Protein AF-A0AAJ0PTE1-F1 (afdb_monomer)

Foldseek 3Di:
DDPVVVVVVVVVVVVVCVVQVKDKDWDFDPVCPPPHGWQIKIFMDGPNHTLDMDGGPDNDDDPVNVVVSVVD

Sequence (72 aa):
MSRDKNVEFLTKLHALLAEYGASIAWSCSPYSDTHGIYDEAMTIEVGNKEIARTESGCGWLDACQLKCIIGG

Structure (mmCIF, N/CA/C/O backbone):
data_AF-A0AAJ0PTE1-F1
#
_entry.id   AF-A0AAJ0PTE1-F1
#
loop_
_atom_site.group_PDB
_atom_site.id
_atom_site.type_symbol
_atom_site.label_atom_id
_atom_site.label_alt_id
_atom_site.label_comp_id
_atom_site.label_asym_id
_atom_site.label_entity_id
_atom_site.label_seq_id
_atom_site.pdbx_PDB_ins_code
_atom_site.Cartn_x
_atom_site.Cartn_y
_atom_site.Cartn_z
_atom_site.occupancy
_atom_site.B_iso_or_equiv
_atom_site.auth_seq_id
_atom_site.auth_comp_id
_atom_site.auth_asym_id
_atom_site.auth_atom_id
_atom_site.pdbx_PDB_model_num
ATOM 1 N N . MET A 1 1 ? 2.994 21.069 2.928 1.00 61.25 1 MET A N 1
ATOM 2 C CA . MET A 1 1 ? 1.782 20.670 3.684 1.00 61.25 1 MET A CA 1
ATOM 3 C C . MET A 1 1 ? 1.955 21.091 5.134 1.00 61.25 1 MET A C 1
ATOM 5 O O . MET A 1 1 ? 3.089 21.084 5.599 1.00 61.25 1 MET A O 1
ATOM 9 N N . SER A 1 2 ? 0.890 21.497 5.833 1.00 80.50 2 SER A N 1
ATOM 10 C CA . SER A 1 2 ? 0.986 21.743 7.279 1.00 80.50 2 SER A CA 1
ATOM 11 C C . SER A 1 2 ? 1.187 20.415 8.013 1.00 80.50 2 SER A C 1
ATOM 13 O O . SER A 1 2 ? 0.684 19.379 7.574 1.00 80.50 2 SER A O 1
ATOM 15 N N . ARG A 1 3 ? 1.925 20.442 9.126 1.00 84.81 3 ARG A N 1
ATOM 16 C CA . ARG A 1 3 ? 2.189 19.269 9.976 1.00 84.81 3 ARG A CA 1
ATOM 17 C C . ARG A 1 3 ? 0.900 18.530 10.355 1.00 84.81 3 ARG A C 1
ATOM 19 O O . ARG A 1 3 ? 0.877 17.304 10.327 1.00 84.81 3 ARG A O 1
ATOM 26 N N . ASP A 1 4 ? -0.170 19.277 10.606 1.00 91.88 4 ASP A N 1
ATOM 27 C CA . ASP A 1 4 ? -1.469 18.740 11.019 1.00 91.88 4 ASP A CA 1
ATOM 28 C C . ASP A 1 4 ? -2.096 17.835 9.953 1.00 91.88 4 ASP A C 1
ATOM 30 O O . ASP A 1 4 ? -2.600 16.763 10.278 1.00 91.88 4 ASP A O 1
ATOM 34 N N . LYS A 1 5 ? -1.975 18.196 8.666 1.00 92.69 5 LYS A N 1
ATOM 35 C CA . LYS A 1 5 ? -2.496 17.370 7.564 1.00 92.69 5 LYS A CA 1
ATOM 36 C C . LYS A 1 5 ? -1.749 16.044 7.425 1.00 92.69 5 LYS A C 1
ATOM 38 O O . LYS A 1 5 ? -2.365 15.033 7.102 1.00 92.69 5 LYS A O 1
ATOM 43 N N . ASN A 1 6 ? -0.441 16.031 7.686 1.00 93.75 6 ASN A N 1
ATOM 44 C CA . ASN A 1 6 ? 0.344 14.795 7.646 1.00 93.75 6 ASN A CA 1
ATOM 45 C C . ASN A 1 6 ? -0.053 13.857 8.794 1.00 93.75 6 A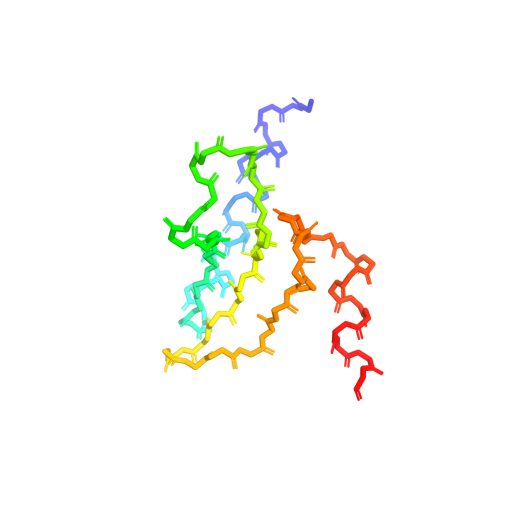SN A C 1
ATOM 47 O O . ASN A 1 6 ? -0.208 12.659 8.579 1.00 93.75 6 ASN A O 1
ATOM 51 N N . VAL A 1 7 ? -0.251 14.398 10.002 1.00 96.69 7 VAL A N 1
ATOM 52 C CA . VAL A 1 7 ? -0.669 13.611 11.174 1.00 96.69 7 VAL A CA 1
ATOM 53 C C . VAL A 1 7 ? -2.068 13.036 10.973 1.00 96.69 7 VAL A C 1
ATOM 55 O O . VAL A 1 7 ? -2.280 11.849 11.218 1.00 96.69 7 VAL A O 1
ATOM 58 N N . GLU A 1 8 ? -3.008 13.846 10.484 1.00 96.69 8 GLU A N 1
ATOM 59 C CA . GLU A 1 8 ? -4.368 13.398 10.180 1.00 96.69 8 GLU A CA 1
ATOM 60 C C . GLU A 1 8 ? -4.371 12.254 9.157 1.00 96.69 8 GLU A C 1
ATOM 62 O O . GLU A 1 8 ? -5.019 11.228 9.375 1.00 96.69 8 GLU A O 1
ATOM 67 N N . PHE A 1 9 ? -3.609 12.400 8.068 1.00 95.88 9 PHE A N 1
ATOM 68 C CA . PHE A 1 9 ? -3.493 11.374 7.035 1.00 95.88 9 PHE A CA 1
ATOM 69 C C . PHE A 1 9 ? -2.938 10.058 7.591 1.00 95.88 9 PHE A C 1
ATOM 71 O O . PHE A 1 9 ? -3.554 9.008 7.415 1.00 95.88 9 PHE A O 1
ATOM 78 N N . LEU A 1 10 ? -1.816 10.111 8.313 1.00 96.19 10 LEU A N 1
ATOM 79 C CA . LEU A 1 10 ? -1.182 8.918 8.881 1.00 96.19 10 LEU A CA 1
ATOM 80 C C . LEU A 1 10 ? -2.067 8.232 9.927 1.00 96.19 10 LEU A C 1
ATOM 82 O O . LEU A 1 10 ? -2.098 7.006 9.991 1.00 96.19 10 LEU A O 1
ATOM 86 N N . THR A 1 11 ? -2.825 9.005 10.707 1.00 97.75 11 THR A N 1
ATOM 87 C CA . THR A 1 11 ? -3.765 8.469 11.703 1.00 97.75 11 THR A CA 1
ATOM 88 C C . THR A 1 11 ? -4.889 7.688 11.028 1.00 97.75 11 THR A C 1
ATOM 90 O O . THR A 1 11 ? -5.197 6.567 11.432 1.00 97.75 11 THR A O 1
ATOM 93 N N . LYS A 1 12 ? -5.477 8.254 9.966 1.00 98.00 12 LYS A N 1
ATOM 94 C CA . LYS A 1 12 ? -6.523 7.591 9.176 1.00 98.00 12 LYS A CA 1
ATOM 95 C C . LYS A 1 12 ? -5.993 6.342 8.474 1.00 98.00 12 LYS A C 1
ATOM 97 O O . LYS A 1 12 ? -6.657 5.312 8.497 1.00 98.00 12 LYS A O 1
ATOM 102 N N . LEU A 1 13 ? -4.788 6.416 7.907 1.00 96.06 13 LEU A N 1
ATOM 103 C CA . LEU A 1 13 ? -4.145 5.274 7.260 1.00 96.06 13 LEU A CA 1
ATOM 104 C C . LEU A 1 13 ? -3.870 4.139 8.256 1.00 96.06 13 LEU A C 1
ATOM 106 O O . LEU A 1 13 ? -4.216 2.998 7.977 1.00 96.06 13 LEU A O 1
ATOM 110 N N . HIS A 1 14 ? -3.314 4.444 9.432 1.00 97.31 14 HIS A N 1
ATOM 111 C CA . HIS A 1 14 ? -3.080 3.451 10.485 1.00 97.31 14 HIS A CA 1
ATOM 112 C C . HIS A 1 14 ? -4.377 2.755 10.916 1.00 97.31 14 HIS A C 1
ATOM 114 O O . HIS A 1 14 ? -4.406 1.531 11.012 1.00 97.31 14 HIS A O 1
ATOM 120 N N . ALA A 1 15 ? -5.449 3.520 11.154 1.00 97.88 15 ALA A N 1
ATOM 121 C CA . ALA A 1 15 ? -6.740 2.957 11.542 1.00 97.88 15 ALA A CA 1
ATOM 122 C C . ALA A 1 15 ? -7.288 1.988 10.480 1.00 97.88 15 ALA A C 1
ATOM 124 O O . ALA A 1 15 ? -7.714 0.894 10.831 1.00 97.88 15 ALA A O 1
ATOM 12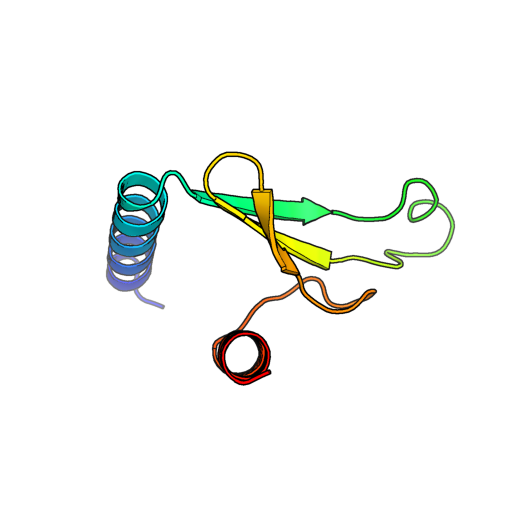5 N N . LEU A 1 16 ? -7.200 2.354 9.196 1.00 96.44 16 LEU A N 1
ATOM 126 C CA . LEU A 1 16 ? -7.617 1.495 8.084 1.00 96.44 16 LEU A CA 1
ATOM 127 C C . LEU A 1 16 ? -6.776 0.217 7.990 1.00 96.44 16 LEU A C 1
ATOM 129 O O . LEU A 1 16 ? -7.326 -0.874 7.885 1.00 96.44 16 LEU A O 1
ATOM 133 N N . LEU A 1 17 ? -5.447 0.331 8.053 1.00 95.94 17 LEU A N 1
ATOM 134 C CA . LEU A 1 17 ? -4.572 -0.843 8.003 1.00 95.94 17 LEU A CA 1
ATOM 135 C C . LEU A 1 17 ? -4.849 -1.793 9.176 1.00 95.94 17 LEU A C 1
ATOM 137 O O . LEU A 1 17 ? -4.903 -3.004 8.986 1.00 95.94 17 LEU A O 1
ATOM 141 N N . ALA A 1 18 ? -5.092 -1.253 10.372 1.00 96.31 18 ALA A N 1
ATOM 142 C CA . ALA A 1 18 ? -5.438 -2.049 11.543 1.00 96.31 18 ALA A CA 1
ATOM 143 C C . ALA A 1 18 ? -6.818 -2.722 11.421 1.00 96.31 18 ALA A C 1
ATOM 145 O O . ALA A 1 18 ? -6.938 -3.900 11.748 1.00 96.31 18 ALA A O 1
ATOM 146 N N . GLU A 1 19 ? -7.839 -2.007 10.936 1.00 96.88 19 GLU A N 1
ATOM 147 C CA . GLU A 1 19 ? -9.208 -2.522 10.764 1.00 96.88 19 GLU A CA 1
ATOM 148 C C . GLU A 1 19 ? -9.248 -3.760 9.861 1.00 96.88 19 GLU A C 1
ATOM 150 O O . GLU A 1 19 ? -9.903 -4.748 10.191 1.00 96.88 19 GLU A O 1
ATOM 155 N N . TYR A 1 20 ? -8.507 -3.726 8.750 1.00 95.94 20 TYR A N 1
ATOM 156 C CA . TYR A 1 20 ? -8.489 -4.814 7.771 1.00 95.94 20 TYR A CA 1
ATOM 157 C C . TYR A 1 20 ? -7.349 -5.81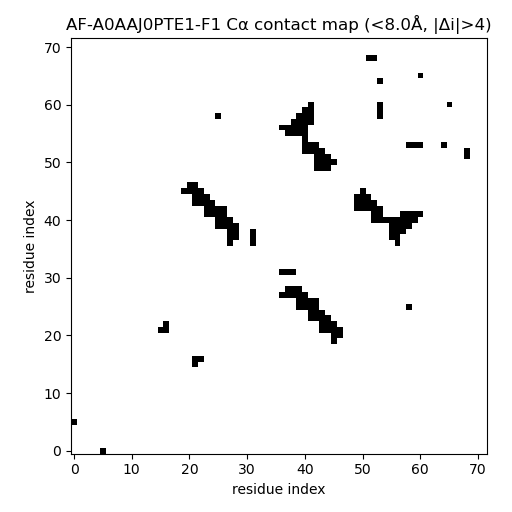5 7.985 1.00 95.94 20 TYR A C 1
ATOM 159 O O . TYR A 1 20 ? -7.264 -6.792 7.245 1.00 95.94 20 TYR A O 1
ATOM 167 N N . GLY A 1 21 ? -6.464 -5.606 8.967 1.00 95.31 21 GLY A N 1
ATOM 168 C CA . GLY A 1 21 ? -5.245 -6.410 9.104 1.00 95.31 21 GLY A CA 1
ATOM 169 C C . GLY A 1 21 ? -4.393 -6.364 7.830 1.00 95.31 21 GLY A C 1
ATOM 170 O O . GLY A 1 21 ? -3.954 -7.405 7.332 1.00 95.31 21 GLY A O 1
ATOM 171 N N . ALA A 1 22 ? -4.247 -5.161 7.273 1.00 96.38 22 ALA A N 1
ATOM 172 C CA . ALA A 1 22 ? -3.605 -4.905 5.997 1.00 96.38 22 ALA A CA 1
ATOM 173 C C . ALA A 1 22 ? -2.172 -4.375 6.156 1.00 96.38 22 ALA A C 1
ATOM 175 O O . ALA A 1 22 ? -1.845 -3.691 7.129 1.00 96.38 22 ALA A O 1
ATOM 176 N N . SER A 1 23 ? -1.335 -4.628 5.156 1.00 95.88 23 SER A N 1
ATOM 177 C CA . SER A 1 23 ? 0.031 -4.111 5.037 1.00 95.88 23 SER A CA 1
ATOM 178 C C . SER A 1 23 ? 0.275 -3.545 3.643 1.00 95.88 23 SER A C 1
ATOM 180 O O . SER A 1 23 ? -0.336 -3.965 2.662 1.00 95.88 23 SER A O 1
ATOM 182 N N . ILE A 1 24 ? 1.179 -2.566 3.562 1.00 94.81 24 ILE A N 1
ATOM 183 C CA . ILE A 1 24 ? 1.656 -1.995 2.301 1.00 94.81 24 ILE A CA 1
ATOM 184 C C . ILE A 1 24 ? 3.165 -2.209 2.251 1.00 94.81 24 ILE A C 1
ATOM 186 O O . ILE A 1 24 ? 3.874 -1.782 3.164 1.00 94.81 24 ILE A O 1
ATOM 190 N N . ALA A 1 25 ? 3.647 -2.857 1.197 1.00 92.06 25 ALA A N 1
ATOM 191 C CA . ALA A 1 25 ? 5.058 -3.149 0.996 1.00 92.06 25 ALA A CA 1
ATOM 192 C C . ALA A 1 25 ? 5.555 -2.545 -0.318 1.00 92.06 25 ALA A C 1
ATOM 194 O O . ALA A 1 25 ? 4.865 -2.583 -1.336 1.00 92.06 25 ALA A O 1
ATOM 195 N N . TRP A 1 26 ? 6.776 -2.020 -0.288 1.00 90.38 26 TRP A N 1
ATOM 196 C CA . TRP A 1 26 ? 7.540 -1.695 -1.486 1.00 90.38 26 TRP A CA 1
ATOM 197 C C . TRP A 1 26 ? 8.542 -2.821 -1.733 1.00 90.38 26 TRP A C 1
ATOM 199 O O . TRP A 1 26 ? 9.222 -3.260 -0.802 1.00 90.38 26 TRP A O 1
ATOM 209 N N . SER A 1 27 ? 8.621 -3.300 -2.970 1.00 85.62 27 SER A N 1
ATOM 210 C CA . SER A 1 27 ? 9.529 -4.376 -3.372 1.00 85.62 27 SER A CA 1
ATOM 211 C C . SER A 1 27 ? 10.260 -4.009 -4.657 1.00 85.62 27 SER A C 1
ATOM 213 O O . SER A 1 27 ? 9.705 -3.296 -5.488 1.00 85.62 27 SER A O 1
ATOM 215 N N . CYS A 1 28 ? 11.484 -4.508 -4.815 1.00 83.75 28 CYS A N 1
ATOM 216 C CA . CYS A 1 28 ? 12.269 -4.446 -6.046 1.00 83.75 28 CYS A CA 1
ATOM 217 C C . CYS A 1 28 ? 12.902 -5.817 -6.326 1.00 83.75 28 CYS A C 1
ATOM 219 O O . CYS A 1 28 ? 13.003 -6.656 -5.422 1.00 83.75 28 CYS A O 1
ATOM 221 N N . SER A 1 29 ? 1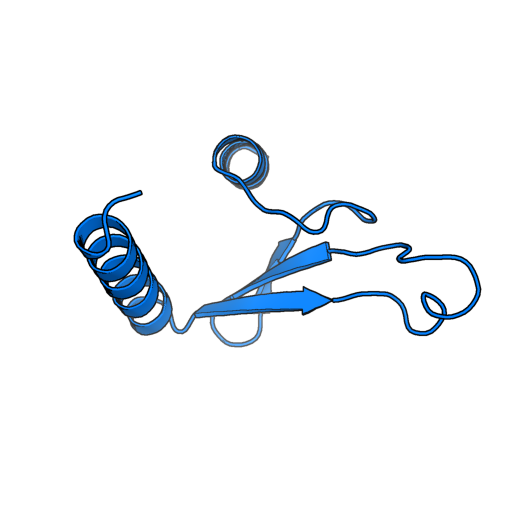3.303 -6.073 -7.576 1.00 73.38 29 SER A N 1
ATOM 222 C CA . SER A 1 29 ? 13.915 -7.359 -7.921 1.00 73.38 29 SER A CA 1
ATOM 223 C C . SER A 1 29 ? 15.317 -7.507 -7.296 1.00 73.38 29 SER A C 1
ATOM 225 O O . SER A 1 29 ? 16.027 -6.514 -7.121 1.00 73.38 29 SER A O 1
ATOM 227 N N . PRO A 1 30 ? 15.779 -8.736 -6.992 1.00 66.56 30 PRO A N 1
ATOM 228 C CA . PRO A 1 30 ? 17.103 -8.964 -6.401 1.00 66.56 30 PRO A CA 1
ATOM 229 C C . PRO A 1 30 ? 18.292 -8.486 -7.252 1.00 66.56 30 PRO A C 1
ATOM 231 O O . PRO A 1 30 ? 19.388 -8.364 -6.721 1.00 66.56 30 PRO A O 1
ATOM 234 N N . TYR A 1 31 ? 18.092 -8.239 -8.553 1.00 66.56 31 TYR A N 1
ATOM 235 C CA . TYR A 1 31 ? 19.134 -7.822 -9.509 1.00 66.56 31 TYR A CA 1
ATOM 236 C C . TYR A 1 31 ? 19.067 -6.326 -9.859 1.00 66.56 31 TYR A C 1
ATOM 238 O O . TYR A 1 31 ? 19.755 -5.844 -10.759 1.00 66.56 31 TYR A O 1
ATOM 246 N N . SER A 1 32 ? 18.217 -5.594 -9.142 1.00 62.41 32 SER A N 1
ATOM 247 C CA . SER A 1 32 ? 17.951 -4.164 -9.286 1.00 62.41 32 SER A CA 1
ATOM 248 C C . SER A 1 32 ? 19.098 -3.263 -8.777 1.00 62.41 32 SER A C 1
ATOM 250 O O . SER A 1 32 ? 18.953 -2.049 -8.668 1.00 62.41 32 SER A O 1
ATOM 252 N N . ASP A 1 33 ? 20.236 -3.834 -8.404 1.00 59.97 33 ASP A N 1
ATOM 253 C CA . ASP A 1 33 ? 21.368 -3.155 -7.773 1.00 59.97 33 ASP A CA 1
ATOM 254 C C . ASP A 1 33 ? 22.454 -2.718 -8.771 1.00 59.97 33 ASP A C 1
ATOM 256 O O . ASP A 1 33 ? 23.173 -1.752 -8.522 1.00 59.97 33 ASP A O 1
ATOM 260 N N . THR A 1 34 ? 22.569 -3.392 -9.918 1.00 57.69 34 THR A N 1
ATOM 261 C CA . THR A 1 34 ? 23.710 -3.211 -10.836 1.00 57.69 34 THR A CA 1
ATOM 262 C C . THR A 1 34 ? 23.521 -2.137 -11.911 1.00 57.69 34 THR A C 1
ATOM 264 O O . THR A 1 34 ? 24.516 -1.635 -12.430 1.00 57.69 34 THR A O 1
ATOM 267 N N . HIS A 1 35 ? 22.283 -1.764 -12.251 1.00 58.09 35 HIS A N 1
ATOM 268 C CA . HIS A 1 35 ? 22.004 -0.872 -13.392 1.00 58.09 35 HIS A CA 1
ATOM 269 C C . HIS A 1 35 ? 20.901 0.182 -13.132 1.00 58.09 35 HIS A C 1
ATOM 271 O O . HIS A 1 35 ? 20.621 0.991 -14.014 1.00 58.09 35 HIS A O 1
ATOM 277 N N . GLY A 1 36 ? 20.292 0.207 -11.938 1.00 59.91 36 GLY A N 1
ATOM 278 C CA . GLY A 1 36 ? 19.158 1.077 -11.591 1.00 59.91 36 GLY A CA 1
ATOM 279 C C . GLY A 1 36 ? 18.021 0.302 -10.925 1.00 59.91 36 GLY A C 1
ATOM 280 O O . GLY A 1 36 ? 18.015 -0.926 -10.973 1.00 59.91 36 GLY A O 1
ATOM 281 N N . ILE A 1 37 ? 17.071 1.008 -10.296 1.00 61.6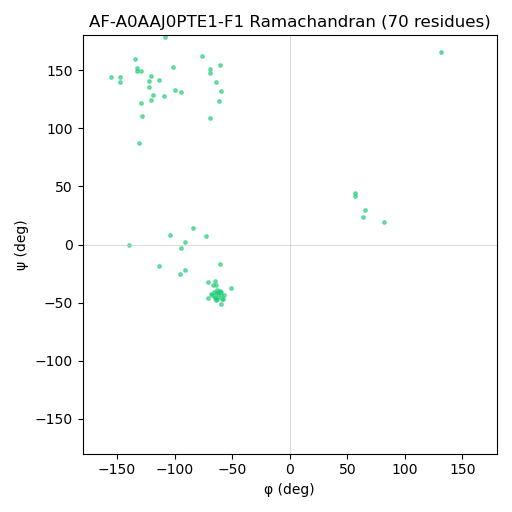2 37 ILE A N 1
ATOM 282 C CA . ILE A 1 37 ? 15.896 0.346 -9.724 1.00 61.62 37 ILE A CA 1
ATOM 283 C C . ILE A 1 37 ? 15.026 -0.166 -10.878 1.00 61.62 37 ILE A C 1
ATOM 285 O O . ILE A 1 37 ? 14.469 0.648 -11.608 1.00 61.62 37 ILE A O 1
ATOM 289 N N . TYR A 1 38 ? 14.985 -1.482 -11.083 1.00 64.69 38 TYR A N 1
ATOM 290 C CA . TYR A 1 38 ? 14.129 -2.129 -12.075 1.00 64.69 38 TYR A CA 1
ATOM 291 C C . TYR A 1 38 ? 13.082 -2.963 -11.345 1.00 64.69 38 TYR A C 1
ATOM 293 O O . TYR A 1 38 ? 13.383 -3.619 -10.341 1.00 64.69 38 TYR A O 1
ATOM 301 N N . ASP A 1 39 ? 11.866 -2.963 -11.886 1.00 77.44 39 ASP A N 1
ATOM 302 C CA . ASP A 1 39 ? 10.751 -3.778 -11.409 1.00 77.44 39 ASP A CA 1
ATOM 303 C C . ASP A 1 39 ? 10.257 -3.429 -10.003 1.00 77.44 39 ASP A C 1
ATOM 305 O O . ASP A 1 39 ? 9.756 -4.289 -9.273 1.00 77.44 39 ASP A O 1
ATOM 309 N N . GLU A 1 40 ? 10.383 -2.167 -9.594 1.00 86.50 40 GLU A N 1
ATOM 310 C CA . GLU A 1 40 ? 9.776 -1.746 -8.346 1.00 86.50 40 GLU A CA 1
ATOM 311 C C . GLU A 1 40 ? 8.250 -1.860 -8.413 1.00 86.50 40 GLU A C 1
ATOM 313 O O . GLU A 1 40 ? 7.620 -1.537 -9.423 1.00 86.50 40 GLU A O 1
ATOM 318 N N . ALA A 1 41 ? 7.652 -2.318 -7.320 1.00 90.25 41 ALA A N 1
ATOM 319 C CA . ALA A 1 41 ? 6.211 -2.447 -7.198 1.00 90.25 41 ALA A CA 1
ATOM 320 C C . ALA A 1 41 ? 5.764 -2.199 -5.757 1.00 90.25 41 ALA A C 1
ATOM 322 O O . ALA A 1 41 ? 6.427 -2.601 -4.793 1.00 90.25 41 ALA A O 1
ATOM 323 N N . MET A 1 42 ? 4.600 -1.569 -5.629 1.00 92.75 42 MET A N 1
ATOM 324 C CA . MET A 1 42 ? 3.853 -1.422 -4.389 1.00 92.75 42 MET A CA 1
ATOM 325 C C . MET A 1 42 ? 2.820 -2.540 -4.301 1.00 92.75 42 MET A C 1
ATOM 327 O O . MET A 1 42 ? 2.060 -2.767 -5.241 1.00 92.75 42 MET A O 1
ATOM 331 N N . THR A 1 43 ? 2.777 -3.217 -3.159 1.00 93.00 43 THR A N 1
ATOM 332 C CA . THR A 1 43 ? 1.866 -4.334 -2.893 1.00 93.00 43 THR A CA 1
ATOM 333 C C . THR A 1 43 ? 1.015 -4.012 -1.671 1.00 93.00 43 THR A C 1
ATOM 335 O O . THR A 1 43 ? 1.545 -3.525 -0.671 1.00 93.00 43 THR A O 1
ATOM 338 N N . ILE A 1 44 ? -0.292 -4.271 -1.748 1.00 94.31 44 ILE A N 1
ATOM 339 C CA . ILE A 1 44 ? -1.206 -4.242 -0.602 1.00 94.31 44 ILE A CA 1
ATOM 340 C C . ILE A 1 44 ? -1.613 -5.677 -0.289 1.00 94.31 44 ILE A C 1
ATOM 342 O O . ILE A 1 44 ? -2.108 -6.401 -1.157 1.00 94.31 44 ILE A O 1
ATOM 346 N N . GLU A 1 45 ? -1.454 -6.061 0.969 1.00 95.50 45 GLU A N 1
ATOM 347 C CA . GLU A 1 45 ? -1.808 -7.384 1.462 1.00 95.50 45 GLU A CA 1
ATOM 348 C C . GLU A 1 45 ? -2.849 -7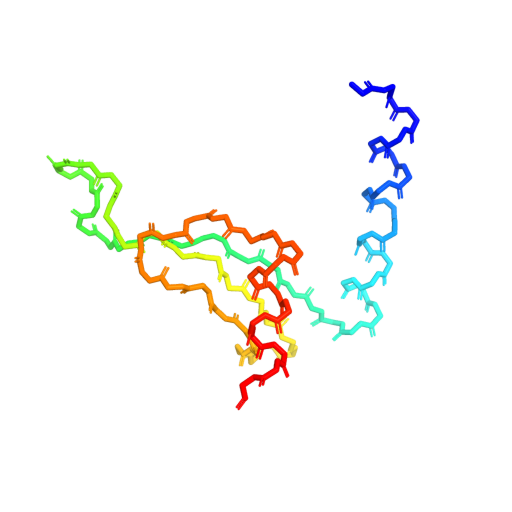.273 2.574 1.00 95.50 45 GLU A C 1
ATOM 350 O O . GLU A 1 45 ? -2.813 -6.340 3.371 1.00 95.50 45 GLU A O 1
ATOM 355 N N . VAL A 1 46 ? -3.764 -8.237 2.649 1.00 94.38 46 VAL A N 1
ATOM 356 C CA . VAL A 1 46 ? -4.730 -8.399 3.745 1.00 94.38 46 VAL A CA 1
ATOM 357 C C . VAL A 1 46 ? -4.655 -9.839 4.227 1.00 94.38 46 VAL A C 1
ATOM 359 O O . VAL A 1 46 ? -4.836 -10.769 3.441 1.00 94.38 46 VAL A O 1
ATOM 362 N N . GLY A 1 47 ? -4.362 -10.049 5.514 1.00 89.44 47 GLY A N 1
ATOM 363 C CA . GLY A 1 47 ? -4.254 -11.399 6.080 1.00 89.44 47 GLY A CA 1
ATOM 364 C C . GLY A 1 47 ? -3.231 -12.291 5.356 1.00 89.44 47 GLY A C 1
ATOM 365 O O . GLY A 1 47 ? -3.511 -13.465 5.109 1.00 89.44 47 GLY A O 1
ATOM 366 N N . ASN A 1 48 ? -2.069 -11.729 4.998 1.00 86.56 48 ASN A N 1
ATOM 367 C CA . ASN A 1 48 ? -0.988 -12.379 4.236 1.00 86.56 48 ASN A CA 1
ATOM 3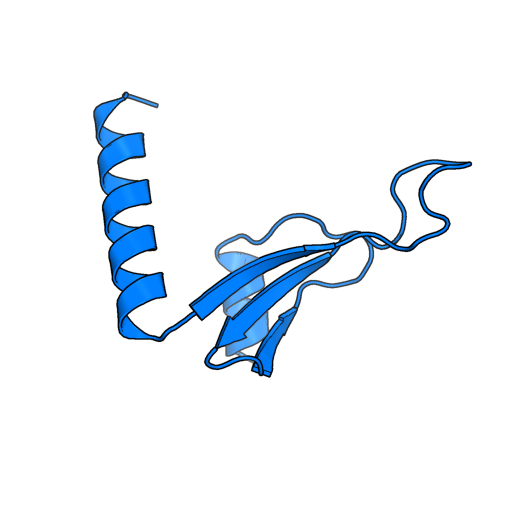68 C C . ASN A 1 48 ? -1.368 -12.806 2.805 1.00 86.56 48 ASN A C 1
ATOM 370 O O . ASN A 1 48 ? -0.771 -13.732 2.253 1.00 86.56 48 ASN A O 1
ATOM 374 N N . LYS A 1 49 ? -2.380 -12.174 2.204 1.00 92.19 49 LYS A N 1
ATOM 375 C CA . LYS A 1 49 ? -2.738 -12.363 0.795 1.00 92.19 49 LYS A CA 1
ATOM 376 C C . LYS A 1 49 ? -2.610 -11.047 0.053 1.00 92.19 49 LYS A C 1
ATOM 378 O O . LYS A 1 49 ? -3.197 -10.058 0.483 1.00 92.19 49 LYS A O 1
ATOM 383 N N . GLU A 1 50 ? -1.894 -11.057 -1.065 1.00 94.12 50 GLU A N 1
ATOM 384 C CA . GLU A 1 50 ? -1.864 -9.937 -2.005 1.00 94.12 50 GLU A CA 1
ATOM 385 C C . GLU A 1 50 ? -3.281 -9.692 -2.545 1.00 94.12 50 GLU A C 1
ATOM 387 O O . GLU A 1 50 ? -3.920 -10.606 -3.070 1.00 94.12 50 GLU A O 1
ATOM 392 N N . ILE A 1 51 ? -3.783 -8.467 -2.373 1.00 93.88 51 ILE A N 1
ATOM 393 C CA . ILE A 1 51 ? -5.090 -8.034 -2.895 1.00 93.88 51 ILE A CA 1
ATOM 394 C C . ILE A 1 51 ? -4.960 -6.962 -3.979 1.00 93.88 51 ILE A C 1
ATOM 396 O O . ILE A 1 51 ? -5.903 -6.736 -4.731 1.00 93.88 51 ILE A O 1
ATOM 400 N N . ALA A 1 52 ? -3.811 -6.290 -4.047 1.00 92.94 52 ALA A N 1
ATOM 401 C CA . ALA A 1 52 ? -3.506 -5.287 -5.053 1.00 92.94 52 ALA A CA 1
ATOM 402 C C . ALA A 1 52 ? -1.993 -5.165 -5.232 1.00 92.94 52 ALA A C 1
ATOM 404 O O . ALA A 1 52 ? -1.237 -5.217 -4.259 1.00 92.94 52 ALA A O 1
ATOM 405 N N . ARG 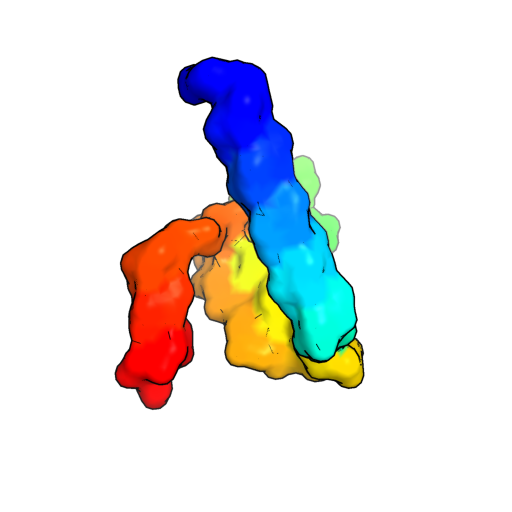A 1 53 ? -1.568 -4.931 -6.472 1.00 91.94 53 ARG A N 1
ATOM 406 C CA . ARG A 1 53 ? -0.171 -4.713 -6.837 1.00 91.94 53 ARG A CA 1
ATOM 407 C C . ARG A 1 53 ? -0.090 -3.738 -8.005 1.00 91.94 53 ARG A C 1
ATOM 409 O O . ARG A 1 53 ? -0.917 -3.797 -8.913 1.00 91.94 53 ARG A O 1
ATOM 416 N N . THR A 1 54 ? 0.878 -2.831 -7.969 1.00 90.94 54 THR A N 1
ATOM 417 C CA . THR A 1 54 ? 1.177 -1.957 -9.110 1.00 90.94 54 THR A CA 1
ATOM 418 C C . THR A 1 54 ? 1.936 -2.714 -10.201 1.00 90.94 54 THR A C 1
ATOM 420 O O . THR A 1 54 ? 2.493 -3.789 -9.972 1.00 90.94 54 THR A O 1
ATOM 423 N N . GLU A 1 55 ? 1.949 -2.165 -11.415 1.00 87.31 55 GLU A N 1
ATOM 424 C CA . GLU A 1 55 ? 2.766 -2.705 -12.502 1.00 87.31 55 GLU A CA 1
ATOM 425 C C . GLU A 1 55 ? 4.262 -2.673 -12.150 1.00 87.31 55 GLU A C 1
ATOM 427 O O . GLU A 1 55 ? 4.714 -1.853 -11.348 1.00 87.31 55 GLU A O 1
ATOM 432 N N . SER A 1 56 ? 5.029 -3.572 -12.770 1.00 86.06 56 SER A N 1
ATOM 433 C CA . SER A 1 56 ? 6.486 -3.608 -12.629 1.00 86.06 56 SER A CA 1
ATOM 434 C C . SER A 1 56 ? 7.106 -2.294 -13.107 1.00 86.06 56 SER A C 1
ATOM 436 O O . SER A 1 56 ? 6.769 -1.818 -14.191 1.00 86.06 56 SER A O 1
ATOM 438 N N . GLY A 1 57 ? 8.014 -1.713 -12.322 1.00 84.88 57 GLY A N 1
ATOM 439 C CA . GLY A 1 57 ? 8.596 -0.403 -12.631 1.00 84.88 57 GLY A CA 1
ATOM 440 C C . GLY A 1 57 ? 7.705 0.768 -12.206 1.00 84.88 57 GLY A C 1
ATOM 441 O O . GLY A 1 57 ? 7.827 1.872 -12.735 1.00 84.88 57 GLY A O 1
ATOM 442 N N . CYS A 1 58 ? 6.755 0.522 -11.298 1.00 85.62 58 CYS A N 1
ATOM 443 C CA . CYS A 1 58 ? 5.858 1.536 -10.771 1.00 85.62 58 CYS A CA 1
ATOM 444 C C . CYS A 1 58 ? 5.812 1.481 -9.240 1.00 85.62 58 CYS A C 1
ATOM 446 O O . CYS A 1 58 ? 4.962 0.836 -8.621 1.00 85.62 58 CYS A O 1
ATOM 448 N N . GLY A 1 59 ? 6.742 2.202 -8.614 1.00 86.50 59 GLY A N 1
ATOM 449 C CA . GLY A 1 59 ? 6.968 2.194 -7.164 1.00 86.50 59 GLY A CA 1
ATOM 450 C C . GLY A 1 59 ? 6.067 3.132 -6.369 1.00 86.50 59 GLY A C 1
ATOM 451 O O . GLY A 1 59 ? 6.361 3.422 -5.210 1.00 86.50 59 GLY A O 1
ATOM 452 N N . TRP A 1 60 ? 5.000 3.641 -6.976 1.00 88.19 60 TRP A N 1
ATOM 453 C CA . TRP A 1 60 ? 4.037 4.532 -6.341 1.00 88.19 60 TRP A CA 1
ATOM 454 C C . TRP A 1 60 ? 2.617 4.022 -6.563 1.00 88.19 60 TRP A C 1
ATOM 456 O O . TRP A 1 60 ? 2.321 3.396 -7.579 1.00 88.19 60 TRP A O 1
ATOM 466 N N . LEU A 1 61 ? 1.749 4.306 -5.592 1.00 90.12 61 LEU A N 1
ATOM 467 C CA . LEU A 1 61 ? 0.327 3.997 -5.639 1.00 90.12 61 LEU A CA 1
ATOM 468 C C . LEU A 1 61 ? -0.468 5.264 -5.314 1.00 90.12 61 LEU A C 1
ATOM 470 O O . LEU A 1 61 ? -0.460 5.733 -4.174 1.00 90.12 61 LEU A O 1
ATOM 474 N N . ASP A 1 62 ? -1.149 5.814 -6.312 1.00 91.81 62 ASP A N 1
ATOM 475 C CA . ASP A 1 62 ? -2.040 6.962 -6.169 1.00 91.81 62 ASP A CA 1
ATOM 476 C C . ASP A 1 62 ? -3.528 6.584 -6.297 1.00 91.81 62 ASP A C 1
ATOM 478 O O . ASP A 1 62 ? -3.903 5.427 -6.504 1.00 91.81 62 ASP A O 1
ATOM 482 N N . ALA A 1 63 ? -4.408 7.578 -6.153 1.00 91.06 63 ALA A N 1
ATOM 483 C CA . ALA A 1 63 ? -5.852 7.370 -6.228 1.00 91.06 63 ALA A CA 1
ATOM 484 C C . ALA A 1 63 ? -6.335 6.909 -7.618 1.00 91.06 63 ALA A C 1
ATOM 486 O O . ALA A 1 63 ? -7.323 6.179 -7.700 1.00 91.06 63 ALA A O 1
ATOM 487 N N . CYS A 1 64 ? -5.670 7.319 -8.704 1.00 90.69 64 CYS A N 1
ATOM 488 C CA . CYS A 1 64 ? -6.012 6.883 -10.057 1.00 90.69 64 CYS A CA 1
ATOM 489 C C . CYS A 1 64 ? -5.634 5.417 -10.259 1.00 90.69 64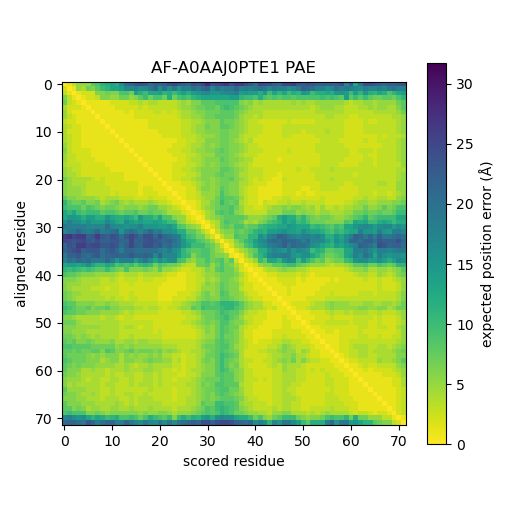 CYS A C 1
ATOM 491 O O . CYS A 1 64 ? -6.461 4.640 -10.728 1.00 90.69 64 CYS A O 1
ATOM 493 N N . GLN A 1 65 ? -4.431 5.023 -9.848 1.00 89.69 65 GLN A N 1
ATOM 494 C CA . GLN A 1 65 ? -3.980 3.636 -9.918 1.00 89.69 65 GLN A CA 1
ATOM 495 C C . GLN A 1 65 ? -4.844 2.724 -9.054 1.00 89.69 65 GLN A C 1
ATOM 497 O O . GLN A 1 65 ? -5.299 1.688 -9.528 1.00 89.69 65 GLN A O 1
ATOM 502 N N . LEU A 1 66 ? -5.150 3.136 -7.820 1.00 89.94 66 LEU A N 1
ATOM 503 C CA . LEU A 1 66 ? -6.041 2.377 -6.946 1.00 89.94 66 LEU A CA 1
ATOM 504 C C . LEU A 1 66 ? -7.430 2.206 -7.578 1.00 89.94 66 LEU A C 1
ATOM 506 O O . LEU A 1 66 ? -8.000 1.119 -7.533 1.00 89.94 66 LEU A O 1
ATOM 510 N N . LYS A 1 67 ? -7.960 3.252 -8.224 1.00 91.94 67 LYS A N 1
ATOM 511 C CA . LYS A 1 67 ? -9.227 3.169 -8.960 1.00 91.94 67 LYS A CA 1
ATOM 512 C C . LYS A 1 67 ? -9.153 2.184 -10.130 1.00 91.94 67 LYS A C 1
ATOM 514 O O . LYS A 1 67 ? -10.113 1.448 -10.333 1.00 91.94 67 LYS A O 1
ATOM 519 N N . CYS A 1 68 ? -8.051 2.165 -10.880 1.00 88.81 68 CYS A N 1
ATOM 520 C CA . CYS A 1 68 ? -7.842 1.193 -11.955 1.00 88.81 68 CYS A CA 1
ATOM 521 C C . CYS A 1 68 ? -7.813 -0.244 -11.421 1.00 88.81 68 CYS A C 1
ATOM 523 O O . CYS A 1 68 ? -8.437 -1.111 -12.017 1.00 88.81 68 CYS A O 1
ATOM 525 N N . ILE A 1 69 ? -7.154 -0.477 -10.282 1.00 87.31 69 ILE A N 1
ATOM 526 C CA . ILE A 1 69 ? -7.071 -1.802 -9.649 1.00 87.31 69 ILE A CA 1
ATOM 527 C C . ILE A 1 69 ? -8.446 -2.274 -9.150 1.00 87.31 69 ILE A C 1
ATOM 529 O O . ILE A 1 69 ? -8.788 -3.435 -9.319 1.00 87.31 69 ILE A O 1
ATOM 533 N N . ILE A 1 70 ? -9.248 -1.384 -8.553 1.00 87.81 70 ILE A N 1
ATOM 534 C CA . ILE A 1 70 ? -10.593 -1.722 -8.047 1.00 87.81 70 ILE A CA 1
ATOM 535 C C . ILE A 1 70 ? -11.595 -1.965 -9.188 1.00 87.81 70 ILE A C 1
ATOM 537 O O . ILE A 1 70 ? -12.557 -2.708 -9.017 1.00 87.81 70 ILE A O 1
ATOM 541 N N . GLY A 1 71 ? -11.425 -1.270 -10.316 1.00 77.12 71 GLY A N 1
ATOM 542 C CA . GLY A 1 71 ? -12.354 -1.296 -11.447 1.00 77.12 71 GLY A CA 1
ATOM 543 C C . GLY A 1 71 ? -12.065 -2.351 -12.519 1.00 77.12 71 GLY A C 1
ATOM 544 O O . GLY A 1 71 ? -12.766 -2.338 -13.533 1.00 77.12 71 GLY A O 1
ATOM 545 N N . GLY A 1 72 ? -11.039 -3.187 -12.332 1.00 53.84 72 GLY A N 1
ATOM 546 C CA . GLY A 1 72 ? -10.720 -4.344 -13.181 1.00 53.84 72 GLY A CA 1
ATOM 547 C C . GLY A 1 72 ? -11.404 -5.618 -12.706 1.00 53.84 72 GLY A C 1
ATOM 548 O O . GLY A 1 72 ? -11.653 -6.481 -13.575 1.00 53.84 72 GLY A O 1
#

pLDDT: mean 86.51, std 11.94, range [53.84, 98.0]

Secondary structure (DSSP, 8-state):
--HHHHHHHHHHHHHHHHHHTEEEEEE--TTTTSSS--S-EEEEEETTEEEEEPPTTB----HHHHHHHHT-

Radius of gyration: 14.35 Å; Cα contacts (8 Å, |Δi|>4): 85; chains: 1; bounding box: 36×34×25 Å

Solvent-accessible surface area (backbone atoms only — not comparable to full-atom values): 4274 Å² total; per-residue (Å²): 131,60,71,65,59,55,52,53,51,53,53,54,51,52,52,52,31,61,75,61,51,38,49,78,46,80,48,61,47,96,74,28,79,82,86,49,89,42,48,22,21,31,36,35,28,43,79,92,36,82,78,46,69,47,58,75,62,28,71,67,84,50,74,67,56,52,48,54,65,76,72,108

Mean predicted aligned error: 5.92 Å

Nearest PDB structures (foldseek):
  3k9j-assembly2_A  TM=5.119E-01  e=2.374E+00  Homo sapiens
  1o0w-assembly1_A  TM=4.074E-01  e=1.710E+00  Thermotoga maritima
  3f2k-assembly1_A  TM=4.974E-01  e=5.948E+00  Homo sapiens
  3k9k-assembly3_B  TM=4.896E-01  e=7.242E+00  Homo sapiens
  7yyh-assembly1_L  TM=2.725E-01  e=3.519E+00  Homo sapiens